Protein AF-A0A844SSN7-F1 (afdb_monomer)

Sequence (137 aa):
MLGELVEVMGLIESVLIASAERVDPVASKRIRNATAGSQGQLWANAIKGRVTDAQIAATVPQAEQELRQLAEDRNDFIHALFENDYVERGYMEPGIQTTSATRSKTGVTRPTTDLERIRGRAEAVFCLIDQIARSVR

Mean predicted aligned error: 8.24 Å

Nearest PDB structures (foldseek):
  2v0o-assembly2_C  TM=4.134E-01  e=9.666E+00  Homo sapiens
  8to0-assembly1_z3  TM=3.371E-01  e=8.709E+00  Mus musculus
  8d9p-assembly1_A  TM=2.705E-01  e=8.709E+00  synthetic construct
  8gyo-assembly1_G  TM=2.141E-01  e=7.070E+00  Homo sapiens

Foldseek 3Di:
DLVLLVVLLVLLLVLLLVLLCVQPVPLSVVLVVDQQLCNLVSSLVSQQVQQPDPVLNVCSVVLSVLS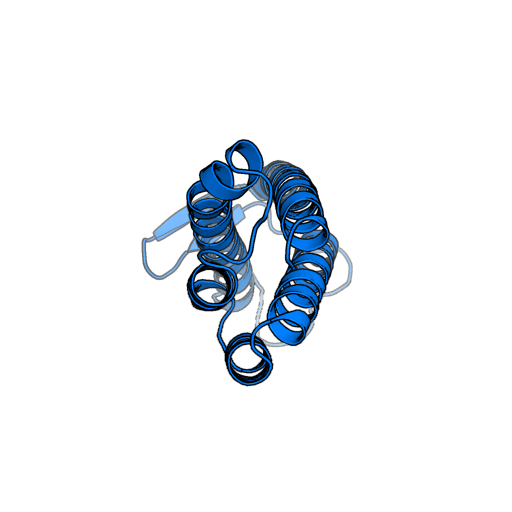NVLSVVSVQQVCQVVVDVDDDDDDDDPPDDDQWGARPVPRDIGGCVCVVVSSVSSVVSSVSSNVRSVRGD

Radius of gyration: 16.71 Å; Cα contacts (8 Å, |Δi|>4): 155; chains: 1; bounding box: 35×28×50 Å

pLDDT: mean 79.13, std 18.03, range [35.94, 95.81]

Organism: NCBI:txid280333

Structure (mmCIF, N/CA/C/O backbone):
data_AF-A0A844SSN7-F1
#
_entry.id   AF-A0A844SSN7-F1
#
loop_
_atom_site.group_PDB
_atom_site.id
_atom_site.type_symbol
_atom_site.label_atom_id
_atom_site.label_alt_id
_atom_site.label_comp_id
_atom_site.label_asym_id
_atom_site.label_entity_id
_atom_site.label_seq_id
_atom_site.pdbx_PDB_ins_code
_atom_site.Cartn_x
_atom_site.Cartn_y
_atom_site.Cartn_z
_atom_site.occupancy
_atom_site.B_iso_or_equiv
_atom_site.auth_seq_id
_atom_site.auth_comp_id
_atom_site.auth_asym_id
_atom_site.auth_atom_id
_atom_site.pdbx_PDB_model_num
ATOM 1 N N . MET A 1 1 ? 15.187 -10.917 -8.760 1.00 66.00 1 MET A N 1
ATOM 2 C CA . MET A 1 1 ? 14.816 -9.481 -8.781 1.00 66.00 1 MET A CA 1
ATOM 3 C C . MET A 1 1 ? 13.339 -9.199 -9.044 1.00 66.00 1 MET A C 1
ATOM 5 O O . MET A 1 1 ? 12.661 -8.848 -8.090 1.00 66.00 1 MET A O 1
ATOM 9 N N . LEU A 1 2 ? 12.787 -9.339 -10.261 1.00 67.25 2 LEU A N 1
ATOM 10 C CA . LEU A 1 2 ? 11.349 -9.056 -10.454 1.00 67.25 2 LEU A CA 1
ATOM 11 C C . LEU A 1 2 ? 10.444 -10.079 -9.745 1.00 67.25 2 LEU A C 1
ATOM 13 O O . LEU A 1 2 ? 9.443 -9.688 -9.158 1.00 67.25 2 LEU A O 1
ATOM 17 N N . GLY A 1 3 ? 10.823 -11.363 -9.752 1.00 66.25 3 GLY A N 1
ATOM 18 C CA . GLY A 1 3 ? 10.140 -12.399 -8.964 1.00 66.25 3 GLY A CA 1
ATOM 19 C C . GLY A 1 3 ? 10.082 -12.042 -7.476 1.00 66.25 3 GLY A C 1
ATOM 20 O O . GLY A 1 3 ? 9.000 -11.995 -6.909 1.00 66.25 3 GLY A O 1
ATOM 21 N N . GLU A 1 4 ? 11.214 -11.648 -6.886 1.00 71.31 4 GLU A N 1
ATOM 22 C CA . GLU A 1 4 ? 11.281 -11.170 -5.493 1.00 71.31 4 GLU A CA 1
ATOM 23 C C . GLU A 1 4 ? 10.408 -9.932 -5.245 1.00 71.31 4 GLU A C 1
ATOM 25 O O . GLU A 1 4 ? 9.738 -9.846 -4.223 1.00 71.31 4 GLU A O 1
ATOM 30 N N . LEU A 1 5 ? 10.373 -8.968 -6.173 1.00 77.88 5 LEU A N 1
ATOM 31 C CA . LEU A 1 5 ? 9.484 -7.811 -6.048 1.00 77.88 5 LEU A CA 1
ATOM 32 C C . LEU A 1 5 ? 8.008 -8.243 -6.027 1.00 77.88 5 LEU A C 1
ATOM 34 O O . LEU A 1 5 ? 7.233 -7.743 -5.213 1.00 77.88 5 LEU A O 1
ATOM 38 N N . VAL A 1 6 ? 7.619 -9.187 -6.890 1.00 77.25 6 VAL A N 1
ATOM 39 C CA . VAL A 1 6 ? 6.263 -9.759 -6.903 1.00 77.25 6 VAL A CA 1
ATOM 40 C C . VAL A 1 6 ? 5.966 -10.505 -5.599 1.00 77.25 6 VAL A C 1
ATOM 42 O O . VAL A 1 6 ? 4.869 -10.358 -5.064 1.00 77.25 6 VAL A O 1
ATOM 45 N N . GLU A 1 7 ? 6.932 -11.242 -5.050 1.00 79.56 7 GLU A N 1
ATOM 46 C CA . GLU A 1 7 ? 6.803 -11.924 -3.756 1.00 79.56 7 GLU A CA 1
ATOM 47 C C . GLU A 1 7 ? 6.596 -10.934 -2.603 1.00 79.56 7 GLU A C 1
ATOM 49 O O . GLU A 1 7 ? 5.645 -11.084 -1.835 1.00 79.56 7 GLU A O 1
ATOM 54 N N . VAL A 1 8 ? 7.417 -9.880 -2.508 1.00 84.25 8 VAL A N 1
ATOM 55 C CA . VAL A 1 8 ? 7.266 -8.839 -1.475 1.00 84.25 8 VAL A CA 1
ATOM 56 C C . VAL A 1 8 ? 5.913 -8.137 -1.602 1.00 84.25 8 VAL A C 1
ATOM 58 O O . VAL A 1 8 ? 5.243 -7.905 -0.597 1.00 84.25 8 VAL A O 1
ATOM 61 N N . MET A 1 9 ? 5.452 -7.854 -2.823 1.00 86.00 9 MET A N 1
ATOM 62 C CA . MET A 1 9 ? 4.113 -7.297 -3.036 1.00 86.00 9 MET A CA 1
ATOM 63 C C . MET A 1 9 ? 2.996 -8.255 -2.600 1.00 86.00 9 MET A C 1
ATOM 65 O O . MET A 1 9 ? 2.020 -7.803 -2.003 1.00 86.00 9 MET A O 1
ATOM 69 N N . GLY A 1 10 ? 3.145 -9.562 -2.828 1.00 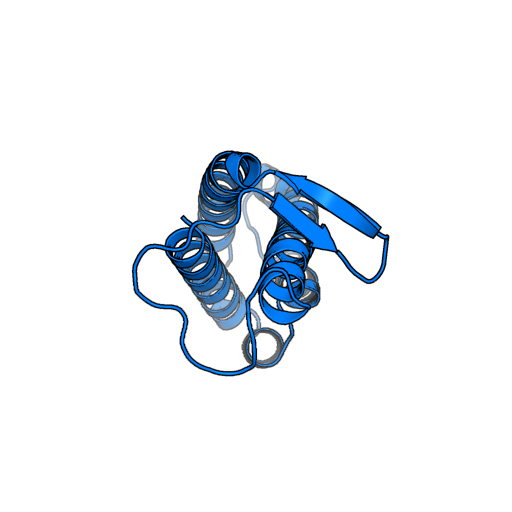86.19 10 GLY A N 1
ATOM 70 C CA . GLY A 1 10 ? 2.203 -10.571 -2.333 1.00 86.19 10 GLY A CA 1
ATOM 71 C C . GLY A 1 10 ? 2.164 -10.657 -0.801 1.00 86.19 10 GLY A C 1
ATOM 72 O O . GLY A 1 10 ? 1.095 -10.830 -0.206 1.00 86.19 10 GLY A O 1
ATOM 73 N N . LEU A 1 11 ? 3.311 -10.473 -0.136 1.00 90.69 11 LEU A N 1
ATOM 74 C CA . LEU A 1 11 ? 3.382 -10.378 1.326 1.00 90.69 11 LEU A CA 1
ATOM 75 C C . LEU A 1 11 ? 2.676 -9.122 1.845 1.00 90.69 11 LEU A C 1
ATOM 77 O O . LEU A 1 11 ? 1.883 -9.211 2.783 1.00 90.69 11 LEU A O 1
ATOM 81 N N . ILE A 1 12 ? 2.916 -7.971 1.212 1.00 93.44 12 ILE A N 1
ATOM 82 C CA . ILE A 1 12 ? 2.215 -6.719 1.518 1.00 93.44 12 ILE A CA 1
ATOM 83 C C . ILE A 1 12 ? 0.703 -6.927 1.405 1.00 93.44 12 ILE A C 1
ATOM 85 O O . ILE A 1 12 ? -0.018 -6.665 2.365 1.00 93.44 12 ILE A O 1
ATOM 89 N N . GLU A 1 13 ? 0.223 -7.449 0.274 1.00 93.19 13 GLU A N 1
ATOM 90 C CA . GLU A 1 13 ? -1.201 -7.710 0.043 1.00 93.19 13 GLU A CA 1
ATOM 91 C C . GLU A 1 13 ? -1.803 -8.600 1.138 1.00 93.19 13 GLU A C 1
ATOM 93 O O . GLU A 1 13 ? -2.865 -8.291 1.687 1.00 93.19 13 GLU A O 1
ATOM 98 N N . SER A 1 14 ? -1.092 -9.663 1.517 1.00 93.00 14 SER A N 1
ATOM 99 C CA . SER A 1 14 ? -1.518 -10.573 2.582 1.00 93.00 14 SER A CA 1
ATOM 100 C C . SER A 1 14 ? -1.704 -9.847 3.920 1.00 93.00 14 SER A C 1
ATOM 102 O O . SER A 1 14 ? -2.703 -10.069 4.609 1.00 93.00 14 SER A O 1
ATOM 104 N N . VAL A 1 15 ? -0.793 -8.932 4.274 1.00 94.50 15 VAL A N 1
ATOM 105 C CA . VAL A 1 15 ? -0.891 -8.128 5.504 1.00 94.50 15 VAL A CA 1
ATOM 106 C C . VAL A 1 15 ? -2.030 -7.106 5.425 1.00 94.50 15 VAL A C 1
ATOM 108 O O . VAL A 1 15 ? -2.759 -6.931 6.407 1.00 94.50 15 VAL A O 1
ATOM 111 N N . LEU A 1 16 ? -2.246 -6.464 4.271 1.00 94.44 16 LEU A N 1
ATOM 112 C CA . LEU A 1 16 ? -3.368 -5.535 4.071 1.00 94.44 16 LEU A CA 1
ATOM 113 C C . LEU A 1 16 ? -4.713 -6.243 4.286 1.00 94.44 16 LEU A C 1
ATOM 115 O O . LEU A 1 16 ? -5.557 -5.762 5.042 1.00 94.44 16 LEU A O 1
ATOM 119 N N . ILE A 1 17 ? -4.897 -7.410 3.663 1.00 94.38 17 ILE A N 1
ATOM 120 C CA . ILE A 1 17 ? -6.127 -8.208 3.765 1.00 94.38 17 ILE A CA 1
ATOM 121 C C . ILE A 1 17 ? -6.347 -8.676 5.204 1.00 94.38 17 ILE A C 1
ATOM 123 O O . ILE A 1 17 ? -7.444 -8.499 5.738 1.00 94.38 17 ILE A O 1
ATOM 127 N N . ALA A 1 18 ? -5.317 -9.242 5.841 1.00 94.50 18 ALA A N 1
ATOM 128 C CA . ALA A 1 18 ? -5.420 -9.780 7.194 1.00 94.50 18 ALA A CA 1
ATOM 129 C C . ALA A 1 18 ? -5.679 -8.688 8.243 1.00 94.50 18 ALA A C 1
ATOM 131 O O . ALA A 1 18 ? -6.442 -8.899 9.183 1.00 94.50 18 ALA A O 1
ATOM 132 N N . SER A 1 19 ? -5.061 -7.512 8.097 1.00 94.69 19 SER A N 1
ATOM 133 C CA . SER A 1 19 ? -5.290 -6.387 9.012 1.00 94.69 19 SER A CA 1
ATOM 134 C C . SER A 1 19 ? -6.672 -5.765 8.830 1.00 94.69 19 SER A C 1
ATOM 136 O O . SER A 1 19 ? -7.345 -5.502 9.824 1.00 94.69 19 SER A O 1
ATOM 138 N N . ALA A 1 20 ? -7.137 -5.607 7.587 1.00 94.56 20 ALA A N 1
ATOM 139 C CA . ALA A 1 20 ? -8.494 -5.149 7.314 1.00 94.56 20 ALA A CA 1
ATOM 140 C C . ALA A 1 20 ? -9.544 -6.144 7.827 1.00 94.56 20 ALA A C 1
ATOM 142 O O . ALA A 1 20 ? -10.534 -5.725 8.411 1.00 94.56 20 ALA A O 1
ATOM 143 N N . GLU A 1 21 ? -9.325 -7.456 7.687 1.00 95.31 21 GLU A N 1
ATOM 144 C CA . GLU A 1 21 ? -10.279 -8.489 8.123 1.00 95.31 21 GLU A CA 1
ATOM 145 C C . GLU A 1 21 ? -10.600 -8.422 9.622 1.00 95.31 21 GLU A C 1
ATOM 147 O O . GLU A 1 21 ? -11.729 -8.707 10.019 1.00 95.31 21 GLU A O 1
ATOM 152 N N . ARG A 1 22 ? -9.646 -7.978 10.450 1.00 92.81 22 ARG A N 1
ATOM 153 C CA . ARG A 1 22 ? -9.844 -7.823 11.900 1.00 92.81 22 ARG A CA 1
ATOM 154 C C . ARG A 1 22 ? -10.872 -6.750 12.263 1.00 92.81 22 ARG A C 1
ATOM 156 O O . ARG A 1 22 ? -11.501 -6.864 13.309 1.00 92.81 22 ARG A O 1
ATOM 163 N N . VAL A 1 23 ? -11.025 -5.715 11.434 1.00 94.31 23 VAL A N 1
ATOM 164 C CA . VAL A 1 23 ? -11.829 -4.519 11.762 1.00 94.31 23 VAL A CA 1
ATOM 165 C C . VAL A 1 23 ? -12.963 -4.239 10.780 1.00 94.31 23 VAL A C 1
ATOM 167 O O . VAL A 1 23 ? -13.967 -3.641 11.167 1.00 94.31 23 VAL A O 1
ATOM 170 N N . ASP A 1 24 ? -12.824 -4.691 9.536 1.00 93.88 24 ASP A N 1
ATOM 171 C CA . ASP A 1 24 ? -13.802 -4.589 8.456 1.00 93.88 24 ASP A CA 1
ATOM 172 C C . ASP A 1 24 ? -13.650 -5.773 7.462 1.00 93.88 24 ASP A C 1
ATOM 174 O O . ASP A 1 24 ? -12.954 -5.686 6.438 1.00 93.88 24 ASP A O 1
ATOM 178 N N . PRO A 1 25 ? -14.341 -6.903 7.717 1.00 93.12 25 PRO A N 1
ATOM 179 C CA . PRO A 1 25 ? -14.335 -8.066 6.826 1.00 93.12 25 PRO A CA 1
ATOM 180 C C . PRO A 1 25 ? -14.870 -7.783 5.413 1.00 93.12 25 PRO A C 1
ATOM 182 O O . PRO A 1 25 ? -14.540 -8.499 4.464 1.00 93.12 25 PRO A O 1
ATOM 185 N N . VAL A 1 26 ? -15.709 -6.754 5.241 1.00 94.00 26 VAL A N 1
ATOM 186 C CA . VAL A 1 26 ? -16.235 -6.367 3.923 1.00 94.00 26 VAL A CA 1
ATOM 187 C C . VAL A 1 26 ? -15.147 -5.657 3.126 1.00 94.00 26 VAL A C 1
ATOM 189 O O . VAL A 1 26 ? -14.957 -5.967 1.946 1.00 94.00 26 VAL A O 1
ATOM 192 N N . ALA A 1 27 ? -14.395 -4.756 3.759 1.00 91.00 27 ALA A N 1
ATOM 193 C CA . ALA A 1 27 ? -13.241 -4.121 3.137 1.00 91.00 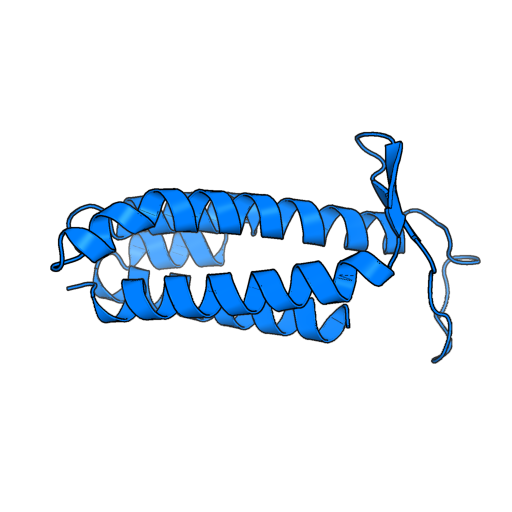27 ALA A CA 1
ATOM 194 C C . ALA A 1 27 ? -12.159 -5.140 2.760 1.00 91.00 27 ALA A C 1
ATOM 196 O O . ALA A 1 27 ? -11.643 -5.069 1.648 1.00 91.00 27 ALA A O 1
ATOM 197 N N . SER A 1 28 ? -11.884 -6.141 3.602 1.00 93.06 28 SER A N 1
ATOM 198 C CA . SER A 1 28 ? -10.939 -7.225 3.280 1.00 93.06 28 SER A CA 1
ATOM 199 C C . SER A 1 28 ? -11.288 -7.946 1.968 1.00 93.06 28 SER A C 1
ATOM 201 O O . SER A 1 28 ? -10.440 -8.109 1.084 1.00 93.06 28 SER A O 1
ATOM 203 N N . LYS A 1 29 ? -12.571 -8.280 1.762 1.00 93.69 29 LYS A N 1
ATOM 204 C CA . LYS A 1 29 ? -13.048 -8.864 0.495 1.00 93.69 29 LYS A CA 1
ATOM 205 C C . LYS A 1 29 ? -12.880 -7.912 -0.690 1.00 93.69 29 LYS A C 1
ATOM 207 O O . LYS A 1 29 ? -12.568 -8.361 -1.789 1.00 93.69 29 LYS A O 1
ATOM 212 N N . ARG A 1 30 ? -13.087 -6.606 -0.486 1.00 93.19 30 ARG A N 1
ATOM 213 C CA . ARG A 1 30 ? -12.873 -5.592 -1.532 1.00 93.19 30 ARG A CA 1
ATOM 214 C C . ARG A 1 30 ? -11.398 -5.474 -1.903 1.00 93.19 30 ARG A C 1
ATOM 216 O O . ARG A 1 30 ? -11.108 -5.421 -3.089 1.00 93.19 30 ARG A O 1
ATOM 223 N N . ILE A 1 31 ? -10.491 -5.495 -0.925 1.00 92.56 31 ILE A N 1
ATOM 224 C CA . ILE A 1 31 ? -9.037 -5.447 -1.146 1.00 92.56 31 ILE A CA 1
ATOM 225 C C . ILE A 1 31 ? -8.583 -6.659 -1.967 1.00 92.56 31 ILE A C 1
ATOM 227 O O . ILE A 1 31 ? -7.879 -6.483 -2.956 1.00 92.56 31 ILE A O 1
ATOM 231 N N . ARG A 1 32 ? -9.051 -7.870 -1.633 1.00 90.12 32 ARG A N 1
ATOM 232 C CA . ARG A 1 32 ? -8.701 -9.101 -2.369 1.00 90.12 32 ARG A CA 1
ATOM 233 C C . ARG A 1 32 ? -9.083 -9.062 -3.855 1.00 90.12 32 ARG A C 1
ATOM 235 O O . ARG A 1 32 ? -8.420 -9.675 -4.678 1.00 90.12 32 ARG A O 1
ATOM 242 N N . ASN A 1 33 ? -10.161 -8.359 -4.193 1.00 89.75 33 ASN A N 1
ATOM 243 C CA . ASN A 1 33 ? -10.648 -8.243 -5.571 1.00 89.75 33 ASN A CA 1
ATOM 244 C C . ASN A 1 33 ? -10.147 -6.974 -6.279 1.00 89.75 33 ASN A C 1
ATOM 246 O O . ASN A 1 33 ? -10.488 -6.737 -7.438 1.00 89.75 33 ASN A O 1
ATOM 250 N N . ALA A 1 34 ? -9.400 -6.126 -5.576 1.00 87.81 34 ALA A N 1
ATOM 251 C CA . ALA A 1 34 ? -8.925 -4.853 -6.081 1.00 87.81 34 ALA A CA 1
ATOM 252 C C . ALA A 1 34 ? -7.574 -5.007 -6.785 1.00 87.81 34 ALA A C 1
ATOM 254 O O . ALA A 1 34 ? -6.758 -5.856 -6.442 1.00 87.81 34 ALA A O 1
ATOM 255 N N . THR A 1 35 ? -7.309 -4.140 -7.760 1.00 83.56 35 THR A N 1
ATOM 256 C CA . THR A 1 35 ? -5.977 -4.046 -8.364 1.00 83.56 35 THR A CA 1
ATOM 257 C C . THR A 1 35 ? -5.007 -3.395 -7.379 1.00 83.56 35 THR A C 1
ATOM 259 O O . THR A 1 35 ? -5.417 -2.525 -6.604 1.00 83.56 35 THR A O 1
ATOM 262 N N . ALA A 1 36 ? -3.718 -3.746 -7.447 1.00 78.12 36 ALA A N 1
ATOM 263 C CA . ALA A 1 36 ? -2.683 -3.259 -6.524 1.00 78.12 36 ALA A CA 1
ATOM 264 C C . ALA A 1 36 ? -2.713 -1.731 -6.297 1.00 78.12 36 ALA A C 1
ATOM 266 O O . ALA A 1 36 ? -2.585 -1.266 -5.169 1.00 78.12 36 ALA A O 1
ATOM 267 N N . GLY A 1 37 ? -2.985 -0.939 -7.343 1.00 81.19 37 GLY A N 1
ATOM 268 C CA . GLY A 1 37 ? -3.066 0.526 -7.242 1.00 81.19 37 GLY A CA 1
ATOM 269 C C . GLY A 1 37 ? -4.242 1.067 -6.413 1.00 81.19 37 GLY A C 1
ATOM 270 O O . GLY A 1 37 ? -4.219 2.226 -6.015 1.00 81.19 37 GLY A O 1
ATOM 271 N N . SER A 1 38 ? -5.262 0.250 -6.140 1.00 88.31 38 SER A N 1
ATOM 272 C CA . SER A 1 38 ? -6.447 0.619 -5.347 1.00 88.31 38 SER A CA 1
ATOM 273 C C . SER A 1 38 ? -6.512 -0.065 -3.975 1.00 88.31 38 SER A C 1
ATOM 275 O O . SER A 1 38 ? -7.255 0.386 -3.101 1.00 88.31 38 SER A O 1
ATOM 277 N N . GLN A 1 39 ? -5.702 -1.107 -3.752 1.00 91.31 39 GLN A N 1
ATOM 278 C CA . GLN A 1 39 ? -5.646 -1.845 -2.486 1.00 91.31 39 GLN A CA 1
ATOM 279 C C . GLN A 1 39 ? -5.231 -0.959 -1.308 1.00 91.31 39 GLN A C 1
ATOM 281 O O . GLN A 1 39 ? -5.876 -1.010 -0.262 1.00 91.31 39 GLN A O 1
ATOM 286 N N . GLY A 1 40 ? -4.219 -0.102 -1.492 1.00 91.38 40 GLY A N 1
ATOM 287 C CA . GLY A 1 40 ? -3.743 0.807 -0.443 1.00 91.38 40 GLY A CA 1
ATOM 288 C C . GLY A 1 40 ? -4.836 1.749 0.065 1.00 91.38 40 GLY A C 1
ATOM 289 O O . GLY A 1 40 ? -5.060 1.836 1.269 1.00 91.38 40 GLY A O 1
ATOM 290 N N . GLN A 1 41 ? -5.586 2.383 -0.842 1.00 94.75 41 GLN A N 1
ATOM 291 C CA . GLN A 1 41 ? -6.670 3.302 -0.476 1.00 94.75 41 GLN A CA 1
ATOM 292 C C . GLN A 1 41 ? -7.819 2.585 0.244 1.00 94.75 41 GLN A C 1
ATOM 294 O O . GLN A 1 41 ? -8.370 3.111 1.213 1.00 94.75 41 GLN A O 1
ATOM 299 N N . LEU A 1 42 ? -8.207 1.396 -0.234 1.00 94.56 42 LEU A N 1
ATOM 300 C CA . LEU A 1 42 ? -9.250 0.585 0.399 1.00 94.56 42 LEU A CA 1
ATOM 301 C C . LEU A 1 42 ? -8.842 0.164 1.812 1.00 94.56 42 LEU A C 1
ATOM 303 O O . LEU A 1 42 ? -9.648 0.268 2.735 1.00 94.56 42 LEU A O 1
ATOM 307 N N . TRP A 1 43 ? -7.589 -0.256 1.981 1.00 95.81 43 TRP A N 1
ATOM 308 C CA . TRP A 1 43 ? -7.024 -0.602 3.278 1.00 95.81 43 TRP A CA 1
ATOM 309 C C . TRP A 1 43 ? -6.960 0.599 4.223 1.00 95.81 43 TRP A C 1
ATOM 311 O O . TRP A 1 43 ? -7.491 0.515 5.328 1.00 95.81 43 TRP A O 1
ATOM 321 N N . ALA A 1 44 ? -6.407 1.732 3.782 1.00 94.69 44 ALA A N 1
ATOM 322 C CA . ALA A 1 44 ? -6.285 2.941 4.596 1.00 94.69 44 ALA A CA 1
ATOM 323 C C . ALA A 1 44 ? -7.651 3.425 5.112 1.00 94.69 44 ALA A C 1
ATOM 325 O O . ALA A 1 44 ? -7.786 3.807 6.275 1.00 94.69 44 ALA A O 1
ATOM 326 N N . ASN A 1 45 ? -8.688 3.339 4.273 1.00 95.00 45 ASN A N 1
ATOM 327 C CA . ASN A 1 45 ? -10.059 3.648 4.676 1.00 95.00 45 ASN A CA 1
ATOM 328 C C . ASN A 1 45 ? -10.621 2.644 5.691 1.00 95.00 45 ASN A C 1
ATOM 330 O O . ASN A 1 45 ? -11.307 3.059 6.622 1.00 95.00 45 ASN A O 1
ATOM 334 N N . ALA A 1 46 ? -10.323 1.351 5.536 1.00 94.75 46 ALA A N 1
ATOM 335 C CA . ALA A 1 46 ? -10.796 0.299 6.437 1.00 94.75 46 ALA A CA 1
ATOM 336 C C . ALA A 1 46 ? -10.226 0.439 7.857 1.00 94.75 46 ALA A C 1
ATOM 338 O O . ALA A 1 46 ? -10.939 0.249 8.840 1.00 94.75 46 ALA A O 1
ATOM 339 N N . ILE A 1 47 ? -8.945 0.801 7.972 1.00 94.44 47 ILE A N 1
ATOM 340 C CA . ILE A 1 47 ? -8.257 0.915 9.267 1.00 94.44 47 ILE A CA 1
ATOM 341 C C . ILE A 1 47 ? -8.349 2.319 9.885 1.00 94.44 47 ILE A C 1
ATOM 343 O O . ILE A 1 47 ? -7.820 2.564 10.973 1.00 94.44 47 ILE A O 1
ATOM 347 N N . LYS A 1 48 ? -9.014 3.264 9.212 1.00 90.75 48 LYS A N 1
ATOM 348 C CA . LYS A 1 48 ? -9.142 4.648 9.676 1.00 90.75 48 LYS A CA 1
ATOM 349 C C . LYS A 1 48 ? -9.839 4.700 11.036 1.00 90.75 48 LYS A C 1
ATOM 351 O O . LYS A 1 48 ? -10.955 4.215 11.201 1.00 90.75 48 LYS A O 1
ATOM 356 N N . GLY A 1 49 ? -9.176 5.314 12.016 1.00 88.81 49 GLY A N 1
ATOM 357 C CA . GLY A 1 49 ? -9.676 5.392 13.394 1.00 88.81 49 GLY A CA 1
ATOM 358 C C . GLY A 1 49 ? -9.626 4.067 14.166 1.00 88.81 49 GLY A C 1
ATOM 359 O O . GLY A 1 49 ? -10.164 4.000 15.265 1.00 88.81 49 GLY A O 1
ATOM 360 N N . ARG A 1 50 ? -8.991 3.026 13.608 1.00 93.25 50 ARG A N 1
ATOM 361 C CA . ARG A 1 50 ? -8.782 1.710 14.239 1.00 93.25 50 ARG A CA 1
ATOM 362 C C . ARG A 1 50 ? -7.336 1.468 14.667 1.00 93.25 50 ARG A C 1
ATOM 364 O O . ARG A 1 50 ? -7.023 0.433 15.237 1.00 93.25 50 ARG A O 1
ATOM 371 N N . VAL A 1 51 ? -6.442 2.414 14.390 1.00 92.31 51 VAL A N 1
ATOM 372 C CA . VAL A 1 51 ? -5.050 2.383 14.849 1.00 92.31 51 VAL A CA 1
ATOM 373 C C . VAL A 1 51 ? -4.980 3.084 16.201 1.00 92.31 51 VAL A C 1
ATOM 375 O O . VAL A 1 51 ? -5.299 4.267 16.298 1.00 92.31 51 VAL A O 1
ATOM 378 N N . THR A 1 52 ? -4.598 2.355 17.251 1.00 88.38 52 THR A N 1
ATOM 379 C CA . THR A 1 52 ? -4.647 2.876 18.630 1.00 88.38 52 THR A CA 1
ATOM 380 C C . THR A 1 52 ? -3.546 3.881 18.946 1.00 88.38 52 THR A C 1
ATOM 382 O O . THR A 1 52 ? -3.729 4.752 19.792 1.00 88.38 52 THR A O 1
ATOM 385 N N . ASP A 1 53 ? -2.394 3.744 18.296 1.00 92.06 53 ASP A N 1
ATOM 386 C CA . ASP A 1 53 ? -1.259 4.644 18.470 1.00 92.06 53 ASP A CA 1
ATOM 387 C C . ASP A 1 53 ? -1.374 5.815 17.483 1.00 92.06 53 ASP A C 1
ATOM 389 O O . ASP A 1 53 ? -1.396 5.614 16.269 1.00 92.06 53 ASP A O 1
ATOM 393 N N . ALA A 1 54 ? -1.447 7.043 18.000 1.00 90.38 54 ALA A N 1
ATOM 394 C CA . ALA A 1 54 ? -1.614 8.245 17.186 1.00 90.38 54 ALA A CA 1
ATOM 395 C C . ALA A 1 54 ? -0.407 8.542 16.277 1.00 90.38 54 ALA A C 1
ATOM 397 O O . ALA A 1 54 ? -0.592 9.074 15.182 1.00 90.38 54 ALA A O 1
ATOM 398 N N . GLN A 1 55 ? 0.813 8.191 16.699 1.00 92.44 55 GLN A N 1
ATOM 399 C CA . GLN A 1 55 ? 2.011 8.352 15.872 1.00 92.44 55 GLN A CA 1
ATOM 400 C C . GLN A 1 55 ? 1.986 7.367 14.702 1.00 92.44 55 GLN A C 1
ATOM 402 O O . GLN A 1 55 ? 2.285 7.748 13.575 1.00 92.44 55 GLN A O 1
ATOM 407 N N . ILE A 1 56 ? 1.550 6.128 14.944 1.00 91.50 56 ILE A N 1
ATOM 408 C CA . ILE A 1 56 ? 1.391 5.113 13.892 1.00 91.50 56 ILE A CA 1
ATOM 409 C C . ILE A 1 56 ? 0.195 5.445 12.988 1.00 91.50 56 ILE A C 1
ATOM 411 O O . ILE A 1 56 ? 0.261 5.279 11.775 1.00 91.50 56 ILE A O 1
ATOM 415 N N . ALA A 1 57 ? -0.896 5.982 13.533 1.00 90.62 57 ALA A N 1
ATOM 416 C CA . ALA A 1 57 ? -2.037 6.421 12.733 1.00 90.62 57 ALA A CA 1
ATOM 417 C C . ALA A 1 57 ? -1.647 7.530 11.737 1.00 90.62 57 ALA A C 1
ATOM 419 O O . ALA A 1 57 ? -2.164 7.568 10.619 1.00 90.62 57 ALA A O 1
ATOM 420 N N . ALA A 1 58 ? -0.706 8.403 12.114 1.00 93.25 58 ALA A N 1
ATOM 421 C CA . ALA A 1 58 ? -0.206 9.471 11.254 1.00 93.25 58 ALA A CA 1
ATOM 422 C C . ALA A 1 58 ? 0.615 8.963 10.054 1.00 93.25 58 ALA A C 1
ATOM 424 O O . ALA A 1 58 ? 0.747 9.692 9.071 1.00 93.25 58 ALA A O 1
ATOM 425 N N . THR A 1 59 ? 1.131 7.728 10.089 1.00 94.00 59 THR A N 1
ATOM 426 C CA . THR A 1 59 ? 1.896 7.145 8.972 1.00 94.00 59 THR A CA 1
ATOM 427 C C . THR A 1 59 ? 1.019 6.419 7.948 1.00 94.00 59 THR A C 1
ATOM 429 O O . THR A 1 59 ? 1.496 6.097 6.861 1.00 94.00 59 T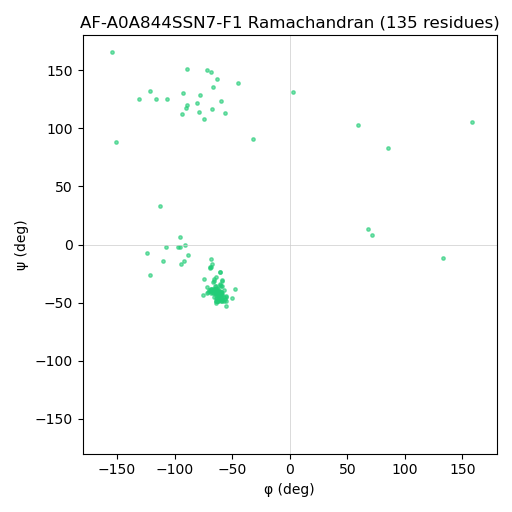HR A O 1
ATOM 432 N N . VAL A 1 60 ? -0.277 6.219 8.224 1.00 93.50 60 VAL A N 1
ATOM 433 C CA . VAL A 1 60 ? -1.217 5.558 7.297 1.00 93.50 60 VAL A CA 1
ATOM 434 C C . VAL A 1 60 ? -1.282 6.245 5.921 1.00 93.50 60 VAL A C 1
ATOM 436 O O . VAL A 1 60 ? -1.164 5.535 4.921 1.00 93.50 60 VAL A O 1
ATOM 439 N N . PRO A 1 61 ? -1.398 7.588 5.808 1.00 93.94 61 PRO A N 1
ATOM 440 C CA . PRO A 1 61 ? -1.413 8.255 4.502 1.00 93.94 61 PRO A CA 1
ATOM 441 C C . PRO A 1 61 ? -0.098 8.090 3.728 1.00 93.94 61 PRO A C 1
ATOM 443 O O . PRO A 1 61 ? -0.110 7.937 2.509 1.00 93.94 61 PRO A O 1
ATOM 446 N N . GLN A 1 62 ? 1.039 8.086 4.434 1.00 93.62 62 GLN A N 1
ATOM 447 C CA . GLN A 1 62 ? 2.344 7.835 3.821 1.00 93.62 62 GLN A CA 1
ATOM 448 C C . GLN A 1 62 ? 2.407 6.411 3.262 1.00 93.62 62 GLN A C 1
ATOM 450 O O . GLN A 1 62 ? 2.811 6.214 2.119 1.00 93.62 62 GLN A O 1
ATOM 455 N N . ALA A 1 63 ? 1.967 5.423 4.042 1.00 92.88 63 ALA A N 1
ATOM 456 C CA . ALA A 1 63 ? 1.952 4.031 3.617 1.00 92.88 63 ALA A CA 1
ATOM 457 C C . ALA A 1 63 ? 1.039 3.816 2.394 1.00 92.88 63 ALA A C 1
ATOM 459 O O . ALA A 1 63 ? 1.415 3.120 1.454 1.00 92.88 63 ALA A O 1
ATOM 460 N N . GLU A 1 64 ? -0.126 4.470 2.359 1.00 94.31 64 GLU A N 1
ATOM 461 C CA . GLU A 1 64 ? -1.020 4.467 1.198 1.00 94.31 64 GLU A CA 1
ATOM 462 C C . GLU A 1 64 ? -0.336 5.020 -0.065 1.00 94.31 64 GLU A C 1
ATOM 464 O O . GLU A 1 64 ? -0.387 4.398 -1.132 1.00 94.31 64 GLU A O 1
ATOM 469 N N . GLN A 1 65 ? 0.322 6.177 0.051 1.00 93.62 65 GLN A N 1
ATOM 470 C CA . GLN A 1 65 ? 1.024 6.812 -1.063 1.00 93.62 65 GLN A CA 1
ATOM 471 C C . GLN A 1 65 ? 2.153 5.924 -1.601 1.00 93.62 65 GLN A C 1
ATOM 473 O O . GLN A 1 65 ? 2.298 5.776 -2.818 1.00 93.62 65 GLN A O 1
ATOM 478 N N . GLU A 1 66 ? 2.931 5.316 -0.708 1.00 92.12 66 GLU A N 1
ATOM 479 C CA . GLU A 1 66 ? 4.016 4.412 -1.080 1.00 92.12 66 GLU A CA 1
ATOM 480 C C . GLU A 1 66 ? 3.503 3.152 -1.788 1.00 92.12 66 GLU A C 1
ATOM 482 O O . GLU A 1 66 ? 4.054 2.764 -2.817 1.00 92.12 66 GLU A O 1
ATOM 487 N N . LEU A 1 67 ? 2.404 2.553 -1.312 1.00 91.50 67 LEU A N 1
ATOM 488 C CA . LEU A 1 67 ? 1.767 1.406 -1.972 1.00 91.50 67 LEU A CA 1
ATOM 489 C C . LEU A 1 67 ? 1.323 1.733 -3.396 1.00 91.50 67 LEU A C 1
ATOM 491 O O . LEU A 1 67 ? 1.526 0.938 -4.316 1.00 91.50 67 LEU A O 1
ATOM 495 N N . ARG A 1 68 ? 0.730 2.915 -3.591 1.00 91.19 68 ARG A N 1
ATOM 496 C CA . ARG A 1 68 ? 0.298 3.366 -4.915 1.00 91.19 68 ARG A CA 1
ATOM 497 C C . ARG A 1 68 ? 1.480 3.505 -5.868 1.00 91.19 68 ARG A C 1
ATOM 499 O O . ARG A 1 68 ? 1.419 3.006 -6.989 1.00 91.19 68 ARG A O 1
ATOM 506 N N . GLN A 1 69 ? 2.547 4.159 -5.424 1.00 89.44 69 GLN A N 1
ATOM 507 C CA . GLN A 1 69 ? 3.746 4.337 -6.238 1.00 89.44 69 GLN A CA 1
ATOM 508 C C . GLN A 1 69 ? 4.436 2.998 -6.531 1.00 89.44 69 GLN A C 1
ATOM 510 O O . GLN A 1 69 ? 4.854 2.771 -7.661 1.00 89.44 69 GLN A O 1
ATOM 515 N N . LEU A 1 70 ? 4.481 2.075 -5.565 1.00 88.12 70 LEU A N 1
ATOM 516 C CA . LEU A 1 70 ? 5.031 0.735 -5.771 1.00 88.12 70 LEU A CA 1
ATOM 517 C C . LEU A 1 70 ? 4.233 -0.062 -6.815 1.00 88.12 70 LEU A C 1
ATOM 519 O O . LEU A 1 70 ? 4.813 -0.746 -7.656 1.00 88.12 70 LEU A O 1
ATOM 523 N N . ALA A 1 71 ? 2.903 0.051 -6.798 1.00 86.75 71 ALA A N 1
ATOM 524 C CA . ALA A 1 71 ? 2.044 -0.571 -7.801 1.00 86.75 71 ALA A CA 1
ATOM 525 C C . ALA A 1 71 ? 2.254 0.028 -9.202 1.00 86.75 71 ALA A C 1
ATOM 527 O O . ALA A 1 71 ? 2.248 -0.710 -10.189 1.00 86.75 71 ALA A O 1
ATOM 528 N N . GLU A 1 72 ? 2.449 1.346 -9.299 1.00 85.19 72 GLU A N 1
ATOM 529 C CA . GLU A 1 72 ? 2.803 2.018 -10.553 1.00 85.19 72 GLU A CA 1
ATOM 530 C C . GLU A 1 72 ? 4.172 1.546 -11.063 1.00 85.19 72 GLU A C 1
ATOM 532 O O . GLU A 1 72 ? 4.263 1.103 -12.206 1.00 85.19 72 GLU A O 1
ATOM 537 N N . ASP A 1 73 ? 5.190 1.525 -10.201 1.00 81.50 73 ASP A N 1
ATOM 538 C CA . ASP A 1 73 ? 6.539 1.061 -10.530 1.00 81.50 73 ASP A CA 1
ATOM 539 C C . ASP A 1 73 ? 6.529 -0.404 -11.010 1.00 81.50 73 ASP A C 1
ATOM 541 O O . ASP A 1 73 ? 7.067 -0.715 -12.071 1.00 81.50 73 ASP A O 1
ATOM 545 N N . ARG A 1 74 ? 5.849 -1.314 -10.297 1.00 79.00 74 ARG A N 1
ATOM 546 C CA . ARG A 1 74 ? 5.697 -2.720 -10.722 1.00 79.00 74 ARG A CA 1
ATOM 547 C C . ARG A 1 74 ? 4.998 -2.840 -12.073 1.00 79.00 74 ARG A C 1
ATOM 549 O O . ARG A 1 74 ? 5.382 -3.679 -12.888 1.00 79.00 74 ARG A O 1
ATOM 556 N N . ASN A 1 75 ? 3.956 -2.044 -12.306 1.00 78.44 75 ASN A N 1
ATOM 557 C CA . ASN A 1 75 ? 3.244 -2.063 -13.579 1.00 78.44 75 ASN A CA 1
ATOM 558 C C . ASN A 1 75 ? 4.128 -1.559 -14.719 1.00 78.44 75 ASN A C 1
ATOM 560 O O . ASN A 1 75 ? 4.084 -2.160 -15.786 1.00 78.44 75 ASN A O 1
ATOM 564 N N . ASP A 1 76 ? 4.962 -0.541 -14.500 1.00 72.75 76 ASP A N 1
ATOM 565 C CA . ASP A 1 76 ? 5.917 -0.062 -15.506 1.00 72.75 76 ASP A CA 1
ATOM 566 C C . ASP A 1 76 ? 6.858 -1.193 -15.957 1.00 72.75 76 ASP A C 1
ATOM 568 O O . ASP A 1 76 ? 7.027 -1.413 -17.156 1.00 72.75 76 ASP A O 1
ATOM 572 N N . PHE A 1 77 ? 7.398 -1.974 -15.014 1.00 69.31 77 PHE A N 1
ATOM 573 C CA . PHE A 1 77 ? 8.258 -3.116 -15.342 1.00 69.31 77 PHE A CA 1
ATOM 574 C C . PHE A 1 77 ? 7.508 -4.255 -16.029 1.00 69.31 77 PHE A C 1
ATOM 576 O O . PHE A 1 77 ? 8.015 -4.835 -16.984 1.00 69.31 77 PHE A O 1
ATOM 583 N N . ILE A 1 78 ? 6.298 -4.584 -15.580 1.00 70.12 78 ILE A N 1
ATOM 584 C CA . ILE A 1 78 ? 5.536 -5.685 -16.174 1.00 70.12 78 ILE A CA 1
ATOM 585 C C . ILE A 1 78 ? 5.010 -5.337 -17.560 1.00 70.12 78 ILE A C 1
ATOM 587 O O . ILE A 1 78 ? 5.128 -6.161 -18.460 1.00 70.12 78 ILE A O 1
ATOM 591 N N . HIS A 1 79 ? 4.500 -4.126 -17.773 1.00 66.06 79 HIS A N 1
ATOM 592 C CA . HIS A 1 79 ? 4.117 -3.685 -19.113 1.00 66.06 79 HIS A CA 1
ATOM 593 C C . HIS A 1 79 ? 5.316 -3.686 -20.060 1.00 66.06 79 HIS A C 1
ATOM 595 O O . HIS A 1 79 ? 5.202 -4.228 -21.156 1.00 66.06 79 HIS A O 1
ATOM 601 N N . ALA A 1 80 ? 6.483 -3.224 -19.608 1.00 62.31 80 ALA A N 1
ATOM 602 C CA . ALA A 1 80 ? 7.696 -3.296 -20.411 1.00 62.31 80 ALA A CA 1
ATOM 603 C C . ALA A 1 80 ? 8.116 -4.731 -20.781 1.00 62.31 80 ALA A C 1
ATOM 605 O O . ALA A 1 80 ? 8.599 -4.955 -21.887 1.00 62.31 80 ALA A O 1
ATOM 606 N N . LEU A 1 81 ? 7.904 -5.714 -19.897 1.00 61.09 81 LEU A N 1
ATOM 607 C CA . LEU A 1 81 ? 8.153 -7.123 -20.224 1.00 61.09 81 LEU A CA 1
ATOM 608 C C . LEU A 1 81 ? 7.191 -7.670 -21.291 1.00 61.09 81 LEU A C 1
ATOM 610 O O . LEU A 1 81 ? 7.582 -8.547 -22.057 1.00 61.09 81 LEU A O 1
ATOM 614 N N . PHE A 1 82 ? 5.947 -7.183 -21.342 1.00 57.19 82 PHE A N 1
ATOM 615 C CA . PHE A 1 82 ? 4.913 -7.686 -22.255 1.00 57.19 82 PHE A CA 1
ATOM 616 C C . PHE A 1 82 ? 4.794 -6.904 -23.581 1.00 57.19 82 PHE A C 1
ATOM 618 O O . PHE A 1 82 ? 4.191 -7.419 -24.520 1.00 57.19 82 PHE A O 1
ATOM 625 N N . GLU A 1 83 ? 5.347 -5.691 -23.688 1.00 54.94 83 GLU A N 1
ATOM 626 C CA . GLU A 1 83 ? 5.178 -4.792 -24.851 1.00 54.94 83 GLU A CA 1
ATOM 627 C C . GLU A 1 83 ? 6.286 -4.861 -25.925 1.00 54.94 83 GLU A C 1
ATOM 629 O O . GLU A 1 83 ? 6.195 -4.141 -26.917 1.00 54.94 83 GLU A O 1
ATOM 634 N N . ASN A 1 84 ? 7.238 -5.796 -25.809 1.00 45.91 84 ASN A N 1
ATOM 635 C CA . ASN A 1 84 ? 8.352 -6.084 -26.738 1.00 45.91 84 ASN A CA 1
ATOM 636 C C . ASN A 1 84 ? 9.642 -5.251 -26.564 1.00 45.91 84 ASN A C 1
ATOM 638 O O . ASN A 1 84 ? 9.945 -4.374 -27.368 1.00 45.91 84 ASN A O 1
ATOM 642 N N . ASP A 1 85 ? 10.492 -5.685 -25.633 1.00 43.31 85 ASP A N 1
ATOM 643 C CA . ASP A 1 85 ? 11.905 -5.977 -25.962 1.00 43.31 85 ASP A CA 1
ATOM 644 C C . ASP A 1 85 ? 12.168 -7.496 -25.833 1.00 43.31 85 ASP A C 1
ATOM 646 O O . ASP A 1 85 ? 13.219 -7.958 -25.397 1.00 43.31 85 ASP A O 1
ATOM 650 N N . TYR A 1 86 ? 11.142 -8.295 -26.155 1.00 40.19 86 TYR A N 1
ATOM 651 C CA . TYR A 1 86 ? 11.222 -9.744 -26.288 1.00 40.19 86 TYR A CA 1
ATOM 652 C C . TYR A 1 86 ? 10.929 -10.112 -27.736 1.00 40.19 86 TYR A C 1
ATOM 654 O O . TYR A 1 86 ? 9.906 -9.732 -28.306 1.00 40.19 86 TYR A O 1
ATOM 662 N N . VAL A 1 87 ? 11.879 -10.843 -28.313 1.00 36.16 87 VAL A N 1
ATOM 663 C CA . VAL A 1 87 ? 11.749 -11.611 -29.551 1.00 36.16 87 VAL A CA 1
ATOM 664 C C . VAL A 1 87 ? 10.426 -12.388 -29.512 1.00 36.16 87 VAL A C 1
ATOM 666 O O . VAL A 1 87 ? 10.048 -12.863 -28.446 1.00 36.16 87 VAL A O 1
ATOM 669 N N . GLU A 1 88 ? 9.725 -12.428 -30.651 1.00 35.94 88 GLU A N 1
ATOM 670 C CA . GLU A 1 88 ? 8.485 -13.160 -30.968 1.00 35.94 88 GLU A CA 1
ATOM 671 C C . GLU A 1 88 ? 7.818 -13.977 -29.848 1.00 35.94 88 GLU A C 1
ATOM 673 O O . GLU A 1 88 ? 8.430 -14.840 -29.235 1.00 35.94 88 GLU A O 1
ATOM 678 N N . ARG A 1 89 ? 6.498 -13.791 -29.684 1.00 36.38 89 ARG A N 1
ATOM 679 C CA . ARG A 1 89 ? 5.588 -14.607 -28.853 1.00 36.38 89 ARG A CA 1
ATOM 680 C C . ARG A 1 89 ? 5.993 -16.091 -28.784 1.00 36.38 89 ARG A C 1
ATOM 682 O O . ARG A 1 89 ? 5.522 -16.906 -29.571 1.00 36.38 89 ARG A O 1
ATOM 689 N N . GLY A 1 90 ? 6.797 -16.445 -27.791 1.00 37.22 90 GLY A N 1
ATOM 690 C CA . GLY A 1 90 ? 7.229 -17.817 -27.584 1.00 37.22 90 GLY A CA 1
ATOM 691 C C . GLY A 1 90 ? 8.507 -17.870 -26.764 1.00 37.22 90 GLY A C 1
ATOM 692 O O . GLY A 1 90 ? 9.577 -17.623 -27.287 1.00 37.22 90 GLY A O 1
ATOM 693 N N . TYR A 1 91 ? 8.370 -18.256 -25.495 1.00 38.09 91 TYR A N 1
ATOM 694 C CA . TYR A 1 91 ? 9.459 -18.730 -24.637 1.00 38.09 91 TYR A CA 1
ATOM 695 C C . TYR A 1 91 ? 10.625 -17.754 -24.399 1.00 38.09 91 TYR A C 1
ATOM 697 O O . TYR A 1 91 ? 11.565 -17.656 -25.177 1.00 38.09 91 TYR A O 1
ATOM 705 N N . MET A 1 92 ? 10.646 -17.131 -23.215 1.00 43.59 92 MET A N 1
ATOM 706 C CA . MET A 1 92 ? 11.931 -16.712 -22.655 1.00 43.59 92 MET A CA 1
ATOM 707 C C . MET A 1 92 ? 12.732 -17.965 -22.299 1.00 43.59 92 MET A C 1
ATOM 709 O O . MET A 1 92 ? 12.323 -18.727 -21.419 1.00 43.59 92 MET A O 1
ATOM 713 N N . GLU A 1 93 ? 13.872 -18.172 -22.950 1.00 39.19 93 GLU A N 1
ATOM 714 C CA . GLU A 1 93 ? 14.889 -19.076 -22.422 1.00 39.19 93 GLU A CA 1
ATOM 715 C C . GLU A 1 93 ? 15.410 -18.530 -21.076 1.00 39.19 93 GLU A C 1
ATOM 717 O O . GLU A 1 93 ? 15.549 -17.309 -20.912 1.00 39.19 93 GLU A O 1
ATOM 722 N N . PRO A 1 94 ? 15.700 -19.394 -20.088 1.00 40.34 94 PRO A N 1
ATOM 723 C CA . PRO A 1 94 ? 16.331 -18.968 -18.844 1.00 40.34 94 PRO A CA 1
ATOM 724 C C . PRO A 1 94 ? 17.653 -18.238 -19.139 1.00 40.34 94 PRO A C 1
ATOM 726 O O . PRO A 1 94 ? 18.603 -18.859 -19.604 1.00 40.34 94 PRO A O 1
ATOM 729 N N . GLY A 1 95 ? 17.730 -16.928 -18.866 1.00 39.69 95 GLY A N 1
ATOM 730 C CA . GLY A 1 95 ? 18.978 -16.156 -18.984 1.00 39.69 95 GLY A CA 1
ATOM 731 C C . GLY A 1 95 ? 18.896 -14.808 -19.709 1.00 39.69 95 GLY A C 1
ATOM 732 O O . GLY A 1 95 ? 19.841 -14.029 -19.597 1.00 39.69 95 GLY A O 1
ATOM 733 N N . ILE A 1 96 ? 17.797 -14.476 -20.400 1.00 41.56 96 ILE A N 1
ATOM 734 C CA . ILE A 1 96 ? 17.635 -13.139 -21.004 1.00 41.56 96 ILE A CA 1
ATOM 735 C C . ILE A 1 96 ? 17.316 -12.105 -19.911 1.00 41.56 96 ILE A C 1
ATOM 737 O O . ILE A 1 96 ? 16.217 -12.088 -19.355 1.00 41.56 96 ILE A O 1
ATOM 741 N N . GLN A 1 97 ? 18.288 -11.237 -19.612 1.00 48.91 97 GLN A N 1
ATOM 742 C CA . GLN A 1 97 ? 18.128 -10.057 -18.757 1.00 48.91 97 GLN A CA 1
ATOM 743 C C . GLN A 1 97 ? 17.808 -8.834 -19.626 1.00 48.91 97 GLN A C 1
ATOM 745 O O . GLN A 1 97 ? 18.667 -8.355 -20.363 1.00 48.91 97 GLN A O 1
ATOM 750 N N . THR A 1 98 ? 16.595 -8.292 -19.527 1.00 54.00 98 THR A N 1
ATOM 751 C CA . THR A 1 98 ? 16.302 -6.950 -20.049 1.00 54.00 98 THR A CA 1
ATOM 752 C C . THR A 1 98 ? 17.082 -5.909 -19.235 1.00 54.00 98 THR A C 1
ATOM 754 O O . THR A 1 98 ? 17.165 -5.992 -18.009 1.00 54.00 98 THR A O 1
ATOM 757 N N . THR A 1 99 ? 17.714 -4.937 -19.899 1.00 55.56 99 THR A N 1
ATOM 758 C CA . THR A 1 99 ? 18.541 -3.893 -19.249 1.00 55.56 99 THR A CA 1
ATOM 759 C C . THR A 1 99 ? 17.745 -2.631 -18.909 1.00 55.56 99 THR A C 1
ATOM 761 O O . THR A 1 99 ? 18.194 -1.789 -18.127 1.00 55.56 99 THR A O 1
ATOM 764 N N . SER A 1 100 ? 16.541 -2.494 -19.467 1.00 53.72 100 SER A N 1
ATOM 765 C CA . SER A 1 100 ? 15.608 -1.412 -19.168 1.00 53.72 100 SER A CA 1
ATOM 766 C C . SER A 1 100 ? 14.155 -1.823 -19.434 1.00 53.72 100 SER A C 1
ATOM 768 O O . SER A 1 100 ? 13.892 -2.849 -20.055 1.00 53.72 100 SER A O 1
ATOM 770 N N . ALA A 1 101 ? 13.217 -1.028 -18.928 1.00 57.50 101 ALA A N 1
ATOM 771 C CA . ALA A 1 101 ? 11.782 -1.181 -19.061 1.00 57.50 101 ALA A CA 1
ATOM 772 C C . ALA A 1 101 ? 11.161 0.151 -19.501 1.00 57.50 101 ALA A C 1
ATOM 774 O O . ALA A 1 101 ? 11.362 1.167 -18.841 1.00 57.50 101 ALA A O 1
ATOM 775 N N . THR A 1 102 ? 10.397 0.162 -20.595 1.00 55.22 102 THR A N 1
ATOM 776 C CA . THR A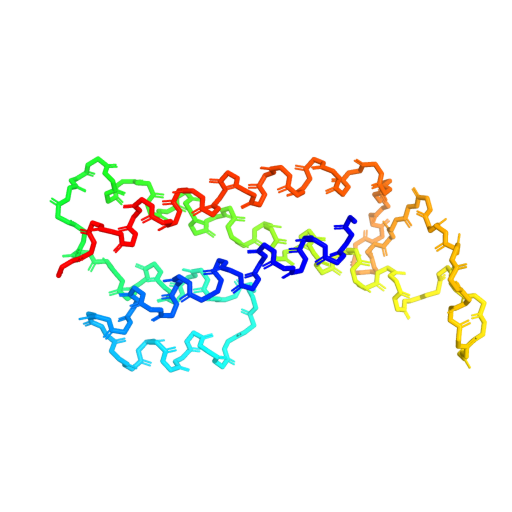 1 102 ? 9.693 1.362 -21.072 1.00 55.22 102 THR A CA 1
ATOM 777 C C . THR A 1 102 ? 8.203 1.242 -20.801 1.00 55.22 102 THR A C 1
ATOM 779 O O . THR A 1 102 ? 7.565 0.286 -21.227 1.00 55.22 102 THR A O 1
ATOM 782 N N . ARG A 1 103 ? 7.626 2.229 -20.112 1.00 58.91 103 ARG A N 1
ATOM 783 C CA . ARG A 1 103 ? 6.183 2.293 -19.872 1.00 58.91 103 ARG A CA 1
ATOM 784 C C . ARG A 1 103 ? 5.464 2.819 -21.114 1.00 58.91 103 ARG A C 1
ATOM 786 O O . ARG A 1 103 ? 5.580 4.012 -21.392 1.00 58.91 103 ARG 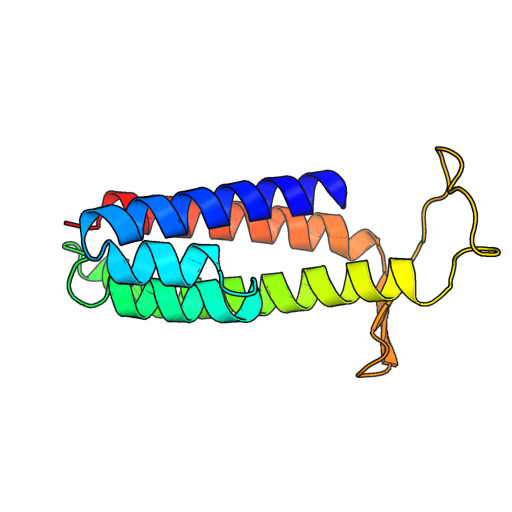A O 1
ATOM 793 N N . SER A 1 104 ? 4.639 2.021 -21.795 1.00 50.50 104 SER A N 1
ATOM 794 C CA . SER A 1 104 ? 3.862 2.479 -22.969 1.00 50.50 104 SER A CA 1
ATOM 795 C C . SER A 1 104 ? 3.076 3.761 -22.751 1.00 50.50 104 SER A C 1
ATOM 797 O O . SER A 1 104 ? 3.092 4.657 -23.589 1.00 50.50 104 SER A O 1
ATOM 799 N N . LYS A 1 105 ? 2.374 3.865 -21.618 1.00 54.69 105 LYS A N 1
ATOM 800 C CA . LYS A 1 105 ? 1.439 4.971 -21.381 1.00 54.69 105 LYS A CA 1
ATOM 801 C C . LYS A 1 105 ? 2.122 6.340 -21.312 1.00 54.69 105 LYS A C 1
ATOM 803 O O . LYS A 1 105 ? 1.475 7.344 -21.595 1.00 54.69 105 LYS A O 1
ATOM 808 N N . THR A 1 106 ? 3.390 6.400 -20.902 1.00 57.00 106 THR A N 1
ATOM 809 C CA . THR A 1 106 ? 4.126 7.672 -20.755 1.00 57.00 106 THR A CA 1
ATOM 810 C C . THR A 1 106 ? 5.427 7.736 -21.542 1.00 57.00 106 THR A C 1
ATOM 812 O O . THR A 1 106 ? 6.048 8.792 -21.558 1.00 57.00 106 THR A O 1
ATOM 815 N N . GLY A 1 107 ? 5.862 6.638 -22.162 1.00 58.25 107 GLY A N 1
ATOM 816 C CA . GLY A 1 107 ? 7.136 6.538 -22.876 1.00 58.25 107 GLY A CA 1
ATOM 817 C C . GLY A 1 107 ? 8.374 6.617 -21.978 1.00 58.25 107 GLY A C 1
ATOM 818 O O . GLY A 1 107 ? 9.472 6.830 -22.475 1.00 58.25 107 GLY A O 1
ATOM 819 N N . VAL A 1 108 ? 8.220 6.486 -20.656 1.00 64.50 108 VAL A N 1
ATOM 820 C CA . VAL A 1 108 ? 9.338 6.612 -19.708 1.00 64.50 108 VAL A CA 1
ATOM 821 C C . VAL A 1 108 ? 10.113 5.302 -19.665 1.00 64.50 108 VAL A C 1
ATOM 823 O O . VAL A 1 108 ? 9.539 4.267 -19.326 1.00 64.50 108 VAL A O 1
ATOM 826 N N . THR A 1 109 ? 11.408 5.363 -19.969 1.00 61.03 109 THR A N 1
ATOM 827 C CA . THR A 1 109 ? 12.344 4.239 -19.858 1.00 61.03 109 THR A CA 1
ATOM 828 C C . THR A 1 109 ? 13.027 4.246 -18.493 1.00 61.03 109 THR A C 1
ATOM 830 O O . THR A 1 109 ? 13.562 5.268 -18.064 1.00 61.03 109 THR A O 1
ATOM 833 N N . ARG A 1 110 ? 13.030 3.100 -17.812 1.00 65.94 110 ARG A N 1
ATOM 834 C CA . ARG A 1 110 ? 13.705 2.876 -16.532 1.00 65.94 110 ARG A CA 1
ATOM 835 C C . ARG A 1 110 ? 14.723 1.749 -16.654 1.00 65.94 110 ARG A C 1
ATOM 837 O O . ARG A 1 110 ? 14.376 0.701 -17.186 1.00 65.94 110 ARG A O 1
ATOM 844 N N . PRO A 1 111 ? 15.958 1.908 -16.172 1.00 65.75 111 PRO A N 1
ATOM 845 C CA . PRO A 1 111 ? 16.933 0.823 -16.191 1.00 65.75 111 PRO A CA 1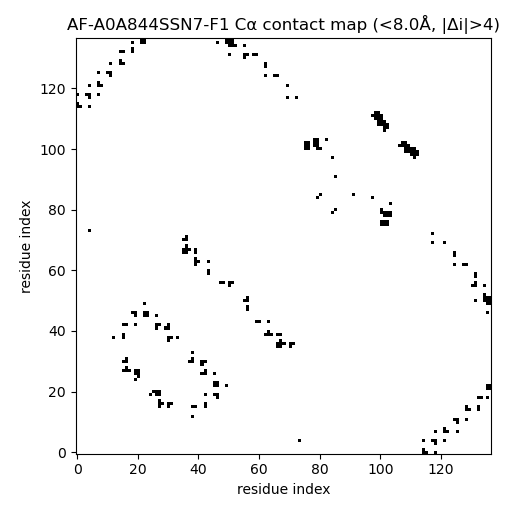
ATOM 846 C C . PRO A 1 111 ? 16.518 -0.303 -15.230 1.00 65.75 111 PRO A C 1
ATOM 848 O O . PRO A 1 111 ? 15.931 -0.046 -14.182 1.00 65.75 111 PRO A O 1
ATOM 851 N N . THR A 1 112 ? 16.844 -1.563 -15.532 1.00 65.88 112 THR A N 1
ATOM 852 C CA . THR A 1 112 ? 16.547 -2.686 -14.616 1.00 65.88 112 THR A CA 1
ATOM 853 C C . THR A 1 112 ? 17.373 -2.662 -13.334 1.00 65.88 112 THR A C 1
ATOM 855 O O . THR A 1 112 ? 16.992 -3.309 -12.363 1.00 65.88 112 THR A O 1
ATOM 858 N N . THR A 1 113 ? 18.417 -1.832 -13.261 1.00 67.12 113 THR A N 1
ATOM 859 C CA . THR A 1 113 ? 19.100 -1.484 -12.004 1.00 67.12 113 THR A CA 1
ATOM 860 C C . THR A 1 113 ? 18.170 -0.804 -10.992 1.00 67.12 113 THR A C 1
ATOM 862 O O . THR A 1 113 ? 18.395 -0.908 -9.788 1.00 67.12 113 THR A O 1
ATOM 865 N N . ASP A 1 114 ? 17.072 -0.179 -11.436 1.00 71.62 114 ASP A N 1
ATOM 866 C CA . ASP A 1 114 ? 16.055 0.356 -10.529 1.00 71.62 114 ASP A CA 1
ATOM 867 C C . ASP A 1 114 ? 15.264 -0.741 -9.801 1.00 71.62 114 ASP A C 1
ATOM 869 O O . ASP A 1 114 ? 14.676 -0.454 -8.758 1.00 71.62 114 ASP A O 1
ATOM 873 N N . LEU A 1 115 ? 15.257 -1.992 -10.286 1.00 73.50 115 LEU A N 1
ATOM 874 C CA . LEU A 1 115 ? 14.530 -3.088 -9.632 1.00 73.50 115 LEU A CA 1
ATOM 875 C C . LEU A 1 115 ? 15.059 -3.373 -8.226 1.00 73.50 115 LEU A C 1
ATOM 877 O O . LEU A 1 115 ? 14.260 -3.635 -7.333 1.00 73.50 115 LEU A O 1
ATOM 881 N N . GLU A 1 116 ? 16.374 -3.296 -8.004 1.00 78.38 116 GLU A N 1
ATOM 882 C CA . GLU A 1 116 ? 16.969 -3.458 -6.668 1.00 78.38 116 GLU A CA 1
ATOM 883 C C . GLU A 1 116 ? 16.500 -2.358 -5.716 1.00 78.38 116 GLU A C 1
ATOM 885 O O . GLU A 1 116 ? 16.049 -2.630 -4.602 1.00 78.38 116 GLU A O 1
ATOM 890 N N . ARG A 1 117 ? 16.528 -1.108 -6.188 1.00 81.69 117 ARG A N 1
ATOM 891 C CA . ARG A 1 117 ? 16.063 0.057 -5.431 1.00 81.69 117 ARG A CA 1
ATOM 892 C C . ARG A 1 117 ? 14.573 -0.043 -5.099 1.00 81.69 117 ARG A C 1
ATOM 894 O O . ARG A 1 117 ? 14.173 0.242 -3.971 1.00 81.69 117 ARG A O 1
ATOM 901 N N . ILE A 1 118 ? 13.752 -0.461 -6.061 1.00 83.44 118 ILE A N 1
ATOM 902 C CA . ILE A 1 118 ? 12.306 -0.633 -5.881 1.00 83.44 118 ILE A CA 1
ATOM 903 C C . ILE A 1 118 ? 12.015 -1.799 -4.937 1.00 83.44 118 ILE A C 1
ATOM 905 O O . ILE A 1 118 ? 11.139 -1.673 -4.087 1.00 83.44 118 ILE A O 1
ATOM 909 N N . ARG A 1 119 ? 12.773 -2.898 -5.016 1.00 84.06 119 ARG A N 1
ATOM 910 C CA . ARG A 1 119 ? 12.659 -4.021 -4.078 1.00 84.06 119 ARG A CA 1
ATOM 911 C C . ARG A 1 119 ? 12.991 -3.590 -2.650 1.00 84.06 119 ARG A C 1
ATOM 913 O O . ARG A 1 119 ? 12.187 -3.822 -1.756 1.00 84.06 119 ARG A O 1
ATOM 920 N N . GLY A 1 120 ? 14.110 -2.894 -2.437 1.00 86.00 120 GLY A N 1
ATOM 921 C CA . GLY A 1 120 ? 14.468 -2.370 -1.112 1.00 86.00 120 GLY A CA 1
ATOM 922 C C . GLY A 1 120 ? 13.419 -1.398 -0.560 1.00 86.00 120 GLY A C 1
ATOM 923 O O . GLY A 1 120 ? 13.090 -1.414 0.625 1.00 86.00 120 GLY A O 1
ATOM 924 N N . ARG A 1 121 ? 12.806 -0.596 -1.434 1.00 89.12 121 ARG A N 1
ATOM 925 C CA . ARG A 1 121 ? 11.670 0.250 -1.063 1.00 89.12 121 ARG A CA 1
ATOM 926 C C . ARG A 1 121 ? 10.419 -0.567 -0.720 1.00 89.12 121 ARG A C 1
ATOM 928 O O . ARG A 1 121 ? 9.758 -0.246 0.260 1.00 89.12 121 ARG A O 1
ATOM 935 N N . ALA A 1 122 ? 10.115 -1.631 -1.462 1.00 88.81 122 ALA A N 1
ATOM 936 C CA . ALA A 1 122 ? 9.012 -2.542 -1.157 1.00 88.81 122 ALA A CA 1
ATOM 937 C C . ALA A 1 122 ? 9.181 -3.204 0.220 1.00 88.81 122 ALA A C 1
ATOM 939 O O . ALA A 1 122 ? 8.220 -3.283 0.979 1.00 88.81 122 ALA A O 1
ATOM 940 N N . GLU A 1 123 ? 10.401 -3.615 0.574 1.00 90.50 123 GLU A N 1
ATOM 941 C CA . GLU A 1 123 ? 10.731 -4.150 1.902 1.00 90.50 123 GLU A CA 1
ATOM 942 C C . GLU A 1 123 ? 10.477 -3.111 3.009 1.00 90.50 123 GLU A C 1
ATOM 944 O O . GLU A 1 123 ? 9.856 -3.420 4.026 1.00 90.50 123 GLU A O 1
ATOM 949 N N . ALA A 1 124 ? 10.887 -1.855 2.800 1.00 92.12 124 ALA A N 1
ATOM 950 C CA . ALA A 1 124 ? 10.622 -0.774 3.750 1.00 92.12 124 ALA A CA 1
ATOM 951 C C . ALA A 1 124 ? 9.114 -0.504 3.919 1.00 92.12 124 ALA A C 1
ATOM 953 O O . ALA A 1 124 ? 8.632 -0.334 5.042 1.00 92.12 124 ALA A O 1
ATOM 954 N N . VAL A 1 125 ? 8.358 -0.517 2.816 1.00 92.81 125 VAL A N 1
ATOM 955 C CA . VAL A 1 125 ? 6.893 -0.378 2.831 1.00 92.81 125 VAL A CA 1
ATOM 956 C C . VAL A 1 125 ? 6.242 -1.551 3.553 1.00 92.81 125 VAL A C 1
ATOM 958 O O . VAL A 1 125 ? 5.343 -1.336 4.362 1.00 92.81 125 VAL A O 1
ATOM 961 N N . PHE A 1 126 ? 6.710 -2.777 3.325 1.00 93.38 126 PHE A N 1
ATOM 962 C CA . PHE A 1 126 ? 6.232 -3.955 4.041 1.00 93.38 126 PHE A CA 1
ATOM 963 C C . PHE A 1 126 ? 6.405 -3.803 5.556 1.00 93.38 126 PHE A C 1
ATOM 965 O O . PHE A 1 126 ? 5.441 -3.989 6.295 1.00 93.38 126 PHE A O 1
ATOM 972 N N . CYS A 1 127 ? 7.590 -3.394 6.018 1.00 93.88 127 CYS A N 1
ATOM 973 C CA . CYS A 1 127 ? 7.846 -3.156 7.439 1.00 93.88 127 CYS A CA 1
ATOM 974 C C . CYS A 1 127 ? 6.905 -2.093 8.030 1.00 93.88 127 CYS A C 1
ATOM 976 O O . CYS A 1 127 ? 6.358 -2.289 9.116 1.00 93.88 127 CYS A O 1
ATOM 978 N N . LEU A 1 128 ? 6.677 -0.991 7.305 1.00 93.50 128 LEU A N 1
ATOM 979 C CA . LEU A 1 128 ? 5.746 0.060 7.721 1.00 93.50 128 LEU A CA 1
ATOM 980 C C . LEU A 1 128 ? 4.304 -0.466 7.827 1.00 93.50 128 LEU A C 1
ATOM 982 O O . LEU A 1 128 ? 3.623 -0.225 8.825 1.00 93.50 128 LEU A O 1
ATOM 986 N N . ILE A 1 129 ? 3.842 -1.207 6.819 1.00 93.88 129 ILE A N 1
ATOM 987 C CA . ILE A 1 129 ? 2.499 -1.797 6.795 1.00 93.88 129 ILE A CA 1
ATOM 988 C C . ILE A 1 129 ? 2.326 -2.827 7.913 1.00 93.88 129 ILE A C 1
ATOM 990 O O . ILE A 1 129 ? 1.291 -2.814 8.577 1.00 93.88 129 ILE A O 1
ATOM 994 N N . ASP A 1 130 ? 3.323 -3.675 8.176 1.00 94.88 130 ASP A N 1
ATOM 995 C CA . ASP A 1 130 ? 3.281 -4.645 9.278 1.00 94.88 130 ASP A CA 1
ATOM 996 C C . ASP A 1 130 ? 3.204 -3.943 10.644 1.00 94.88 130 ASP A C 1
ATOM 998 O O . ASP A 1 130 ? 2.393 -4.315 11.497 1.00 94.88 130 ASP A O 1
ATOM 1002 N N . GLN A 1 131 ? 3.970 -2.864 10.839 1.00 93.81 131 GLN A N 1
ATOM 1003 C CA . GLN A 1 131 ? 3.900 -2.052 12.057 1.00 93.81 131 GLN A CA 1
ATOM 1004 C C . GLN A 1 131 ? 2.498 -1.456 12.269 1.00 93.81 131 GLN A C 1
ATOM 1006 O O . GLN A 1 131 ? 1.951 -1.520 13.378 1.00 93.81 131 GLN A O 1
ATOM 1011 N N . ILE A 1 132 ? 1.892 -0.910 11.211 1.00 93.88 132 ILE A N 1
ATOM 1012 C CA . ILE A 1 132 ? 0.526 -0.378 11.265 1.00 93.88 132 ILE A CA 1
ATOM 1013 C C . ILE A 1 132 ? -0.467 -1.509 11.557 1.00 93.88 132 ILE A C 1
ATOM 1015 O O . ILE A 1 132 ? -1.270 -1.394 12.479 1.00 93.88 132 ILE A O 1
ATOM 1019 N N . ALA A 1 133 ? -0.377 -2.630 10.839 1.00 92.69 133 ALA A N 1
ATOM 1020 C CA . ALA A 1 133 ? -1.266 -3.785 10.965 1.00 92.69 133 ALA A CA 1
ATOM 1021 C C . ALA A 1 133 ? -1.285 -4.396 12.374 1.00 92.69 133 ALA A C 1
ATOM 1023 O O . ALA A 1 133 ? -2.332 -4.853 12.842 1.00 92.69 133 ALA A O 1
ATOM 1024 N N . ARG A 1 134 ? -0.146 -4.405 13.073 1.00 93.25 134 ARG A N 1
ATOM 1025 C CA . ARG A 1 134 ? -0.051 -4.842 14.479 1.00 93.25 134 ARG A CA 1
ATOM 1026 C C . ARG A 1 134 ? -0.728 -3.881 15.460 1.00 93.25 134 ARG A C 1
ATOM 1028 O O . ARG A 1 134 ? -1.068 -4.289 16.568 1.00 93.25 134 ARG A O 1
ATOM 1035 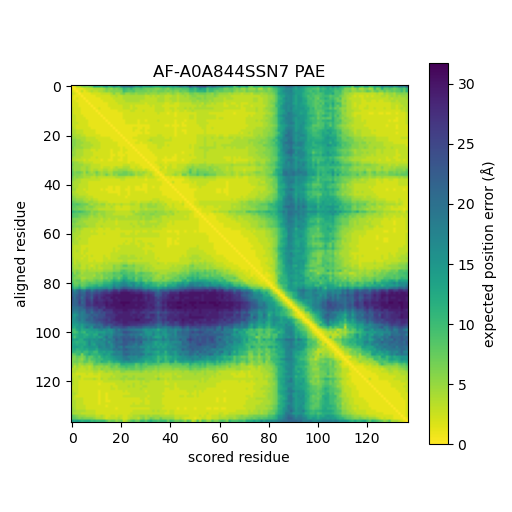N N . SER A 1 135 ? -0.937 -2.636 15.048 1.00 91.50 135 SER A N 1
ATOM 1036 C CA . SER A 1 135 ? -1.513 -1.558 15.860 1.00 91.50 135 SER A CA 1
ATOM 1037 C C . SER A 1 135 ? -3.016 -1.352 15.624 1.00 91.50 135 SER A C 1
ATOM 1039 O O . SER A 1 135 ? -3.628 -0.500 16.268 1.00 91.50 135 SER A O 1
ATOM 1041 N N . VAL A 1 136 ? -3.611 -2.125 14.710 1.00 91.88 136 VAL A N 1
ATOM 10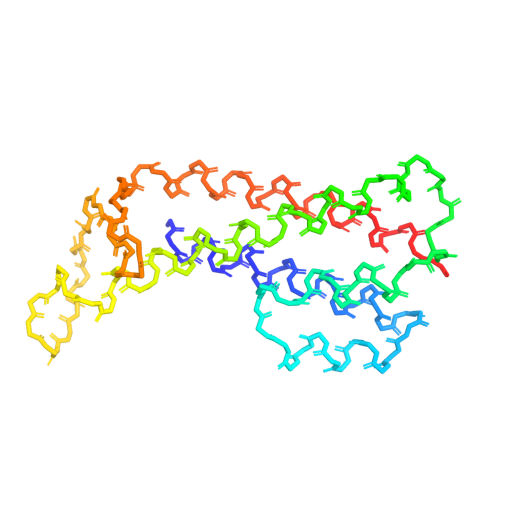42 C CA . VAL A 1 136 ? -5.048 -2.120 14.408 1.00 91.88 136 VAL A CA 1
ATOM 1043 C C . VAL A 1 136 ? -5.823 -2.904 15.476 1.00 91.88 136 VAL A C 1
ATOM 1045 O O . VAL A 1 136 ? -5.474 -4.055 15.757 1.00 91.88 136 VAL A O 1
ATOM 1048 N N . ARG A 1 137 ? -6.876 -2.303 16.048 1.00 81.44 137 ARG A N 1
ATOM 1049 C CA . ARG A 1 137 ? -7.796 -2.913 17.025 1.00 81.44 137 ARG A CA 1
ATOM 1050 C C . ARG A 1 137 ? -9.261 -2.553 16.776 1.00 81.44 137 ARG A C 1
ATOM 1052 O O . ARG A 1 137 ? -9.546 -1.473 16.209 1.00 81.44 137 ARG A O 1
#

Secondary structure (DSSP, 8-state):
-HHHHHHHHHHHHHHHHHHHHHH-HHHHHHHHTS-HHHHHHHHHHHTTTTBS-HHHHTTHHHHHHHHHHHHHHHHHHHHHHHSSSSSSSS---TT---SEEEETTTTEEEETTHHHHHHHHHHHHHHHHHHHHHTB-

Solvent-accessible surface area (backbone atoms only — not comparable to full-atom values): 7560 Å² total; per-residue (Å²): 101,70,67,54,39,53,50,52,50,52,53,39,50,51,49,47,33,57,41,20,41,78,71,28,56,67,47,19,57,49,35,75,73,42,56,65,62,50,27,30,59,48,38,50,60,46,45,58,94,25,39,77,47,68,74,56,47,66,44,43,66,56,52,28,54,51,40,32,51,50,34,50,54,52,46,32,47,50,49,18,66,72,74,61,89,54,80,67,102,67,79,86,64,96,81,82,74,71,70,55,26,43,23,81,94,76,67,51,73,43,53,47,77,50,48,60,59,50,36,56,48,49,53,53,50,36,54,52,50,52,57,45,43,73,40,52,101